Protein AF-A0A672UWZ0-F1 (afdb_monomer_lite)

Radius of gyration: 17.13 Å; chains: 1; bounding box: 52×32×41 Å

Structure (mmCIF, N/CA/C/O backbone):
data_AF-A0A672UWZ0-F1
#
_entry.id   AF-A0A672UWZ0-F1
#
loop_
_atom_site.group_PDB
_atom_site.id
_atom_site.type_symbol
_atom_site.label_atom_id
_atom_site.label_alt_id
_atom_site.label_comp_id
_atom_site.label_asym_id
_atom_site.label_entity_id
_atom_site.label_seq_id
_atom_site.pdbx_PDB_ins_code
_atom_site.Cartn_x
_atom_site.Cartn_y
_atom_site.Cartn_z
_atom_site.occupancy
_atom_site.B_iso_or_equiv
_atom_site.auth_seq_id
_atom_site.auth_comp_id
_atom_site.auth_asym_id
_atom_site.auth_atom_id
_atom_site.pdbx_PDB_model_num
ATOM 1 N N . MET A 1 1 ? 36.028 -17.847 22.528 1.00 48.25 1 MET A N 1
ATOM 2 C CA . MET A 1 1 ? 35.208 -16.637 22.738 1.00 48.25 1 MET A CA 1
ATOM 3 C C . MET A 1 1 ? 35.471 -15.662 21.604 1.00 48.25 1 MET A C 1
ATOM 5 O O . MET A 1 1 ? 36.610 -15.258 21.432 1.00 48.25 1 MET A O 1
ATOM 9 N N . GLY A 1 2 ? 34.425 -15.327 20.853 1.00 40.72 2 GLY A N 1
ATOM 10 C CA . GLY A 1 2 ? 34.343 -14.217 19.903 1.00 40.72 2 GLY A CA 1
ATOM 11 C C . GLY A 1 2 ? 32.854 -14.015 19.584 1.00 40.72 2 GLY A C 1
ATOM 12 O O . GLY A 1 2 ? 32.222 -15.001 19.199 1.00 40.72 2 GLY A O 1
ATOM 13 N N . PRO A 1 3 ? 32.251 -12.842 19.854 1.00 47.50 3 PRO A N 1
ATOM 14 C CA . PRO A 1 3 ? 30.823 -12.610 19.652 1.00 47.50 3 PRO A CA 1
ATOM 15 C C . PRO A 1 3 ? 30.540 -12.328 18.169 1.00 47.50 3 PRO A C 1
ATOM 17 O O . PRO A 1 3 ? 31.416 -11.872 17.440 1.00 47.50 3 PRO A O 1
ATOM 20 N N . GLY A 1 4 ? 29.348 -12.711 17.713 1.00 52.81 4 GLY A N 1
ATOM 21 C CA . GLY A 1 4 ? 29.062 -12.944 16.300 1.00 52.81 4 GLY A CA 1
ATOM 22 C C . GLY A 1 4 ? 28.841 -11.715 15.427 1.00 52.81 4 GLY A C 1
ATOM 23 O O . GLY A 1 4 ? 28.808 -10.597 15.912 1.00 52.81 4 GLY A O 1
ATOM 24 N N . GLU A 1 5 ? 28.574 -11.965 14.143 1.00 40.28 5 GLU A N 1
ATOM 25 C CA . GLU A 1 5 ? 27.600 -11.180 13.384 1.00 40.28 5 GLU A CA 1
ATOM 26 C C . GLU A 1 5 ? 27.175 -11.872 12.075 1.00 40.28 5 GLU A C 1
ATOM 28 O O . GLU A 1 5 ? 27.983 -12.204 11.216 1.00 40.28 5 GLU A O 1
ATOM 33 N N . ARG A 1 6 ? 25.850 -12.050 11.972 1.00 46.81 6 ARG A N 1
ATOM 34 C CA . ARG A 1 6 ? 24.987 -12.156 10.783 1.00 46.81 6 ARG A CA 1
ATOM 35 C C . ARG A 1 6 ? 25.347 -13.184 9.711 1.00 46.81 6 ARG A C 1
ATOM 37 O O . ARG A 1 6 ? 26.024 -12.902 8.726 1.00 46.81 6 ARG A O 1
ATOM 44 N N . LEU A 1 7 ? 24.643 -14.313 9.788 1.00 39.19 7 LEU A N 1
ATOM 45 C CA . LEU A 1 7 ? 24.258 -15.085 8.611 1.00 39.19 7 LEU A CA 1
ATOM 46 C C . LEU A 1 7 ? 23.439 -14.174 7.671 1.00 39.19 7 LEU A C 1
ATOM 48 O O . LEU A 1 7 ? 22.226 -14.035 7.824 1.00 39.19 7 LEU A O 1
ATOM 52 N N . ARG A 1 8 ? 24.092 -13.512 6.706 1.00 47.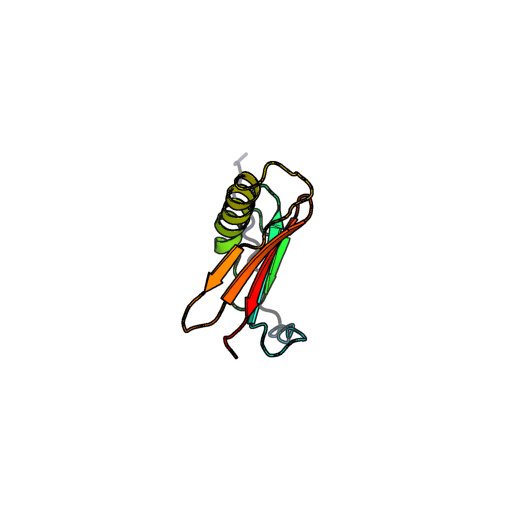41 8 ARG A N 1
ATOM 53 C CA . ARG A 1 8 ? 23.396 -13.018 5.512 1.00 47.41 8 ARG A CA 1
ATOM 54 C C . ARG A 1 8 ? 22.866 -14.255 4.801 1.00 47.41 8 ARG A C 1
ATOM 56 O O . ARG A 1 8 ? 23.626 -14.971 4.158 1.00 47.41 8 ARG A O 1
ATOM 63 N N . ALA A 1 9 ? 21.568 -14.503 4.917 1.00 39.91 9 ALA A N 1
ATOM 64 C CA . ALA A 1 9 ? 20.875 -15.391 4.002 1.00 39.91 9 ALA A CA 1
ATOM 65 C C . ALA A 1 9 ? 20.871 -14.714 2.622 1.00 39.91 9 ALA A C 1
ATOM 67 O O . ALA A 1 9 ? 19.919 -14.034 2.243 1.00 39.91 9 ALA A O 1
ATOM 68 N N . THR A 1 10 ? 21.967 -14.833 1.875 1.00 47.31 10 THR A N 1
ATOM 69 C CA . THR A 1 10 ? 21.928 -14.614 0.432 1.00 47.31 10 THR A CA 1
ATOM 70 C C . THR A 1 10 ? 21.039 -15.718 -0.116 1.00 47.31 10 THR A C 1
ATOM 72 O O . THR A 1 10 ? 21.427 -16.887 -0.094 1.00 47.31 10 THR A O 1
ATOM 75 N N . ARG A 1 11 ? 19.808 -15.369 -0.510 1.00 46.44 11 ARG A N 1
ATOM 76 C CA . ARG A 1 11 ? 18.893 -16.317 -1.152 1.00 46.44 11 ARG A CA 1
ATOM 77 C C . ARG A 1 11 ? 19.642 -16.986 -2.313 1.00 46.44 11 ARG A C 1
ATOM 79 O O . ARG A 1 11 ? 20.245 -16.261 -3.107 1.00 46.44 11 ARG A O 1
ATOM 86 N N . PRO A 1 12 ? 19.648 -18.325 -2.415 1.00 43.03 12 PRO A N 1
ATOM 87 C CA . PRO A 1 12 ? 20.263 -18.987 -3.551 1.00 43.03 12 PRO A CA 1
ATOM 88 C C . PRO A 1 12 ? 19.509 -18.574 -4.818 1.00 43.03 12 PRO A C 1
ATOM 90 O O . PRO A 1 12 ? 18.277 -18.567 -4.843 1.00 43.03 12 PRO A O 1
ATOM 93 N N . SER A 1 13 ? 20.255 -18.208 -5.859 1.00 53.31 13 SER A N 1
ATOM 94 C CA . SER A 1 13 ? 19.749 -17.982 -7.210 1.00 53.31 13 SER A CA 1
ATOM 95 C C . SER A 1 13 ? 19.251 -19.310 -7.786 1.00 53.31 13 SER A C 1
ATOM 97 O O . SER A 1 13 ? 19.987 -20.024 -8.466 1.00 53.31 13 SER A O 1
ATOM 99 N N . GLY A 1 14 ? 18.018 -19.676 -7.436 1.00 51.91 14 GLY A N 1
ATOM 100 C CA . GLY A 1 14 ? 17.259 -20.725 -8.108 1.00 51.91 14 GLY A CA 1
ATOM 101 C C . GLY A 1 14 ? 16.815 -20.277 -9.507 1.00 51.91 14 GLY A C 1
ATOM 102 O O . GLY A 1 14 ? 16.916 -19.088 -9.826 1.00 51.91 14 GLY A O 1
ATOM 103 N N . PRO A 1 15 ? 16.331 -21.205 -10.356 1.00 52.03 15 PRO A N 1
ATOM 104 C CA . PRO A 1 15 ? 15.725 -20.845 -11.636 1.00 52.03 15 PRO A CA 1
ATOM 105 C C . PRO A 1 15 ? 14.653 -19.779 -11.393 1.00 52.03 15 PRO A C 1
ATOM 107 O O . PRO A 1 15 ? 13.914 -19.884 -10.414 1.00 52.03 15 PRO A O 1
ATOM 110 N N . ALA A 1 16 ? 14.625 -18.744 -12.242 1.00 56.78 16 ALA A N 1
ATOM 111 C CA . ALA A 1 16 ? 13.697 -17.623 -12.138 1.00 56.78 16 ALA A CA 1
ATOM 112 C C . ALA A 1 16 ? 12.295 -18.146 -11.804 1.00 56.78 16 ALA A C 1
ATOM 114 O O . ALA A 1 16 ? 11.713 -18.881 -12.606 1.00 56.78 16 ALA A O 1
ATOM 115 N N . GLU A 1 17 ? 11.792 -17.829 -10.604 1.00 48.81 17 GLU A N 1
ATOM 116 C CA . GLU A 1 17 ? 10.422 -18.187 -10.256 1.00 48.81 17 GLU A CA 1
ATOM 117 C C . GLU A 1 17 ? 9.516 -17.651 -11.371 1.00 48.81 17 GLU A C 1
ATOM 119 O O . GLU A 1 17 ? 9.651 -16.478 -11.746 1.00 48.81 17 GLU A O 1
ATOM 124 N N . PRO A 1 18 ? 8.624 -18.480 -11.945 1.00 47.12 18 PRO A N 1
ATOM 125 C CA . PRO A 1 18 ? 7.665 -17.985 -12.917 1.00 47.12 18 PRO A CA 1
ATOM 126 C C . PRO A 1 18 ? 6.924 -16.812 -12.268 1.00 47.12 18 PRO A C 1
ATOM 128 O O . PRO A 1 18 ? 6.547 -16.925 -11.096 1.00 47.12 18 PRO A O 1
ATOM 131 N N . PRO A 1 19 ? 6.735 -15.676 -12.970 1.00 55.94 19 PRO A N 1
ATOM 132 C CA . PRO A 1 19 ? 6.099 -14.518 -12.368 1.00 55.94 19 PRO A CA 1
ATOM 133 C C . PRO A 1 19 ? 4.756 -14.981 -11.816 1.00 55.94 19 PRO A C 1
ATOM 135 O O . PRO A 1 19 ? 3.923 -15.495 -12.567 1.00 55.94 19 PRO A O 1
ATOM 138 N N . SER A 1 20 ? 4.568 -14.855 -10.500 1.00 56.84 20 SER A N 1
ATOM 139 C CA . SER A 1 20 ? 3.304 -15.139 -9.826 1.00 56.84 20 SER A CA 1
ATOM 140 C C . SER A 1 20 ? 2.294 -14.104 -10.318 1.00 56.84 20 SER A C 1
ATOM 142 O O . SER A 1 20 ? 2.101 -13.050 -9.707 1.00 56.84 20 SER A O 1
ATOM 144 N N . ARG A 1 21 ? 1.772 -14.343 -11.522 1.00 63.00 21 ARG A N 1
ATOM 145 C CA . ARG A 1 21 ? 1.029 -13.378 -12.317 1.00 63.00 21 ARG A CA 1
ATOM 146 C C . ARG A 1 21 ? -0.238 -13.039 -11.559 1.00 63.00 21 ARG A C 1
ATOM 148 O O . ARG A 1 21 ? -1.018 -13.923 -11.203 1.00 63.00 21 ARG A O 1
ATOM 155 N N . MET A 1 22 ? -0.442 -11.753 -11.312 1.00 80.88 22 MET A N 1
ATOM 156 C CA . MET A 1 22 ? -1.711 -11.280 -10.783 1.00 80.88 22 MET A CA 1
ATOM 157 C C . MET A 1 22 ? -2.822 -11.672 -11.763 1.00 80.88 22 MET A C 1
ATOM 159 O O . MET A 1 22 ? -2.667 -11.560 -12.979 1.00 80.88 22 MET A O 1
ATOM 163 N N . LYS A 1 23 ? -3.927 -12.214 -11.236 1.00 82.44 23 LYS A N 1
ATOM 164 C CA . LYS A 1 23 ? -5.017 -12.764 -12.063 1.00 82.44 23 LYS A CA 1
ATOM 165 C C . LYS A 1 23 ? -5.720 -11.684 -12.890 1.00 82.44 23 LYS A C 1
ATOM 167 O O . LYS A 1 23 ? -6.212 -11.979 -13.972 1.00 82.44 23 LYS A O 1
ATOM 172 N N . SER A 1 24 ? -5.751 -10.451 -12.382 1.00 86.31 24 SER A N 1
ATOM 173 C CA . SER A 1 24 ? -6.290 -9.294 -13.096 1.00 86.31 24 SER A CA 1
ATOM 174 C C . SER A 1 24 ? -5.179 -8.599 -13.894 1.00 86.31 24 SER A C 1
ATOM 176 O O . SER A 1 24 ? -4.209 -8.164 -13.275 1.00 86.31 24 SER A O 1
ATOM 178 N N . PRO A 1 25 ? -5.308 -8.451 -15.228 1.00 83.44 25 PRO A N 1
ATOM 179 C CA . PRO A 1 25 ? -4.291 -7.807 -16.066 1.00 83.44 25 PRO A CA 1
ATOM 180 C C . PRO A 1 25 ? -4.027 -6.338 -15.719 1.00 83.44 25 PRO A C 1
ATOM 182 O O . PRO A 1 25 ? -2.921 -5.859 -15.929 1.00 83.44 25 PRO A O 1
ATOM 185 N N . ALA A 1 26 ? -5.034 -5.635 -15.194 1.00 91.81 26 ALA A N 1
ATOM 186 C CA . ALA A 1 26 ? -4.916 -4.226 -14.825 1.00 91.81 26 ALA A CA 1
ATOM 187 C C . ALA A 1 26 ? -4.212 -4.021 -13.475 1.00 91.81 26 ALA A C 1
ATOM 189 O O . ALA A 1 26 ? -3.775 -2.913 -13.180 1.00 91.81 26 ALA A O 1
ATOM 190 N N . VAL A 1 27 ? -4.108 -5.067 -12.644 1.00 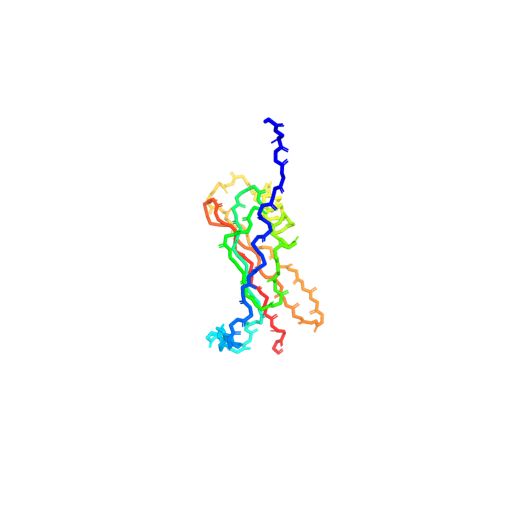95.31 27 VAL A N 1
ATOM 191 C CA . VAL A 1 27 ? -3.401 -4.999 -11.361 1.00 95.31 27 VAL A CA 1
ATOM 192 C C . VAL A 1 27 ? -1.933 -5.316 -11.607 1.00 95.31 27 VAL A C 1
ATOM 194 O O . VAL A 1 27 ? -1.590 -6.432 -11.995 1.00 95.31 27 VAL A O 1
ATOM 197 N N . VAL A 1 28 ? -1.075 -4.333 -11.355 1.00 95.69 28 VAL A N 1
ATOM 198 C CA . VAL A 1 28 ? 0.372 -4.396 -11.609 1.00 95.69 28 VAL A CA 1
ATOM 199 C C . VAL A 1 28 ? 1.205 -4.408 -10.330 1.00 95.69 28 VAL A C 1
ATOM 201 O O . VAL A 1 28 ? 2.406 -4.672 -10.384 1.00 95.69 28 VAL A O 1
ATOM 204 N N . GLY A 1 29 ? 0.579 -4.229 -9.165 1.00 96.69 29 GLY A N 1
ATOM 205 C CA . GLY A 1 29 ? 1.227 -4.442 -7.877 1.00 96.69 29 GLY A CA 1
ATOM 206 C C . GLY A 1 29 ? 0.243 -4.644 -6.732 1.00 96.69 29 GLY A C 1
ATOM 207 O O . GLY A 1 29 ? -0.872 -4.125 -6.754 1.00 96.69 29 GLY A O 1
ATOM 208 N N . VAL A 1 30 ? 0.669 -5.393 -5.720 1.00 97.75 30 VAL A N 1
ATOM 209 C CA . VAL A 1 30 ? -0.059 -5.575 -4.459 1.00 97.75 30 VAL A CA 1
ATOM 210 C C . VAL A 1 30 ? 0.924 -5.625 -3.294 1.00 97.75 30 VAL A C 1
ATOM 212 O O . VAL A 1 30 ? 2.020 -6.174 -3.431 1.00 97.75 30 VAL A O 1
ATOM 215 N N . LEU A 1 31 ? 0.536 -5.070 -2.150 1.00 98.56 31 LEU A N 1
ATOM 216 C CA . LEU A 1 31 ? 1.282 -5.162 -0.897 1.00 98.56 31 LEU A CA 1
ATOM 217 C C . LEU A 1 31 ? 0.319 -5.306 0.278 1.00 98.56 31 LEU A C 1
ATOM 219 O O . LEU A 1 31 ? -0.684 -4.599 0.340 1.00 98.56 31 LEU A O 1
ATOM 223 N N . CYS A 1 32 ? 0.650 -6.188 1.217 1.00 98.44 32 CYS A N 1
ATOM 224 C CA . CYS A 1 32 ? -0.029 -6.318 2.501 1.00 98.44 32 CYS A CA 1
ATOM 225 C C . CYS A 1 32 ? 0.948 -5.962 3.625 1.00 98.44 32 CYS A C 1
ATOM 227 O O . CYS A 1 32 ? 2.046 -6.509 3.682 1.00 98.44 32 CYS A O 1
ATOM 229 N N . THR A 1 33 ? 0.546 -5.084 4.535 1.00 98.75 33 THR A N 1
ATOM 230 C CA . THR A 1 33 ? 1.350 -4.645 5.686 1.00 98.75 33 THR A CA 1
ATOM 231 C C . THR A 1 33 ? 0.531 -4.727 6.968 1.00 98.75 33 THR A C 1
ATOM 233 O O . THR A 1 33 ? -0.699 -4.640 6.923 1.00 98.75 33 THR A O 1
ATOM 236 N N . ASP A 1 34 ? 1.188 -4.916 8.107 1.00 98.31 34 ASP A N 1
ATOM 237 C CA . ASP A 1 34 ? 0.533 -4.819 9.412 1.00 98.31 34 ASP A CA 1
ATOM 238 C C . ASP A 1 34 ? 0.389 -3.356 9.885 1.00 98.31 34 ASP A C 1
ATOM 240 O O . ASP A 1 34 ? 0.746 -2.393 9.197 1.00 98.31 34 ASP A O 1
ATOM 244 N N . SER A 1 35 ? -0.151 -3.163 11.089 1.00 97.06 35 SER A N 1
ATOM 245 C CA . SER A 1 35 ? -0.313 -1.833 11.687 1.00 97.06 35 SER A CA 1
ATOM 246 C C . SER A 1 35 ? 1.008 -1.149 12.064 1.00 97.06 35 SER A C 1
ATOM 248 O O . SER A 1 35 ? 1.005 0.053 12.322 1.00 97.06 35 SER A O 1
ATOM 250 N N . GLN A 1 36 ? 2.128 -1.871 12.107 1.00 97.75 36 GLN A N 1
ATOM 251 C CA . GL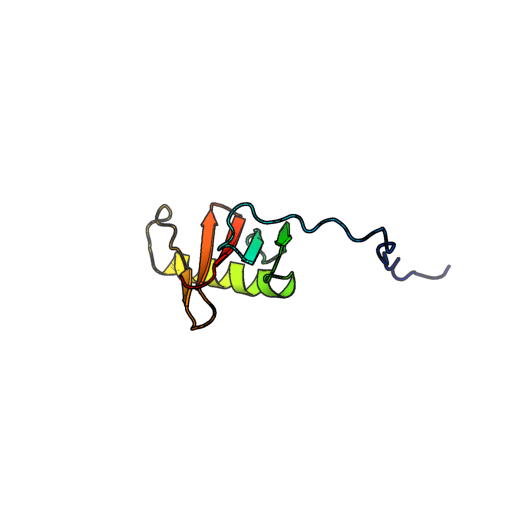N A 1 36 ? 3.456 -1.317 12.388 1.00 97.75 36 GLN A CA 1
ATOM 252 C C . GLN A 1 36 ? 4.225 -0.978 11.105 1.00 97.75 36 GLN A C 1
ATOM 254 O O . GLN A 1 36 ? 5.334 -0.452 11.176 1.00 97.75 36 GLN A O 1
ATOM 259 N N . GLY A 1 37 ? 3.641 -1.234 9.929 1.00 97.94 37 GLY A N 1
ATOM 260 C CA . GLY A 1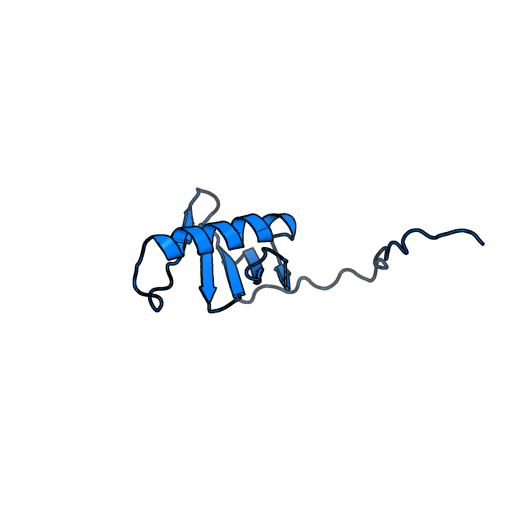 37 ? 4.306 -1.002 8.652 1.00 97.94 37 GLY A CA 1
ATOM 261 C C . GLY A 1 37 ? 5.260 -2.124 8.245 1.00 97.94 37 GLY A C 1
ATOM 262 O O . GLY A 1 37 ? 6.096 -1.900 7.370 1.00 97.94 37 GLY A O 1
ATOM 263 N N . LEU A 1 38 ? 5.167 -3.310 8.858 1.00 98.19 38 LEU A N 1
ATOM 264 C CA . LEU A 1 38 ? 5.959 -4.470 8.460 1.00 98.19 38 LEU A CA 1
ATOM 265 C C . LEU A 1 38 ? 5.294 -5.181 7.281 1.00 98.19 38 LEU A C 1
ATOM 267 O O . LEU A 1 38 ? 4.120 -5.553 7.335 1.00 98.19 38 LEU A O 1
ATOM 271 N N . ASN A 1 39 ? 6.064 -5.403 6.212 1.00 98.19 39 ASN A N 1
ATOM 272 C CA . ASN A 1 39 ? 5.557 -6.100 5.037 1.00 98.19 39 ASN A CA 1
ATOM 273 C C . ASN A 1 39 ? 5.243 -7.569 5.361 1.00 98.19 39 ASN A C 1
ATOM 275 O O . ASN A 1 39 ? 6.121 -8.332 5.765 1.00 98.19 39 ASN A O 1
ATOM 279 N N . LEU A 1 40 ? 3.999 -7.972 5.113 1.00 98.19 40 LEU A N 1
ATOM 280 C CA . LEU A 1 40 ? 3.534 -9.358 5.192 1.00 98.19 40 LEU A CA 1
ATOM 281 C C . LEU A 1 40 ? 3.708 -10.080 3.848 1.00 98.19 40 LEU A C 1
ATOM 283 O O . LEU A 1 40 ? 3.795 -11.306 3.794 1.00 98.19 40 LEU 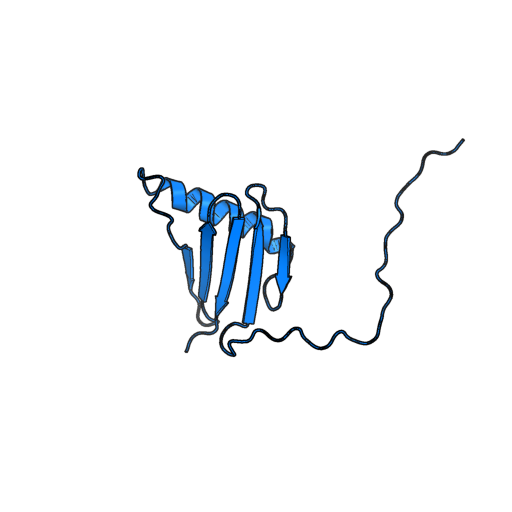A O 1
ATOM 287 N N . GLY A 1 41 ? 3.767 -9.320 2.755 1.00 97.38 41 GLY A N 1
ATOM 288 C CA . GLY A 1 41 ? 4.031 -9.821 1.418 1.00 97.38 41 GLY A CA 1
ATOM 289 C C . GLY A 1 41 ? 3.665 -8.802 0.345 1.00 97.38 41 GLY A C 1
ATOM 290 O O . GLY A 1 41 ? 2.646 -8.120 0.427 1.00 97.38 41 GLY A O 1
ATOM 291 N N . CYS A 1 42 ? 4.477 -8.744 -0.707 1.00 97.12 42 CYS A N 1
ATOM 292 C CA . CYS A 1 42 ? 4.222 -7.894 -1.862 1.00 97.12 42 CYS A CA 1
ATOM 293 C C . CYS A 1 42 ? 4.554 -8.603 -3.181 1.00 97.12 42 CYS A C 1
ATOM 295 O O . CYS A 1 42 ? 5.272 -9.612 -3.207 1.00 97.12 42 CYS A O 1
ATOM 297 N N . ARG A 1 43 ? 3.996 -8.099 -4.284 1.00 96.25 43 ARG A N 1
ATOM 298 C CA . ARG A 1 43 ? 4.280 -8.523 -5.662 1.00 96.25 43 ARG A CA 1
ATOM 299 C C . ARG A 1 43 ? 4.127 -7.343 -6.619 1.00 96.25 43 ARG A C 1
ATOM 301 O O . ARG A 1 43 ? 3.278 -6.480 -6.412 1.00 96.25 43 ARG A O 1
ATOM 308 N N . GLY A 1 44 ? 4.881 -7.371 -7.718 1.00 95.56 44 GLY A N 1
ATOM 309 C CA . GLY A 1 44 ? 4.782 -6.377 -8.787 1.00 95.56 44 GLY A CA 1
ATOM 310 C C . GLY A 1 44 ? 5.440 -5.049 -8.417 1.00 95.56 44 GLY A C 1
ATOM 311 O O . GLY A 1 44 ? 6.532 -5.039 -7.860 1.00 95.56 44 GLY A O 1
ATOM 312 N N . THR A 1 45 ? 4.786 -3.936 -8.737 1.00 96.75 45 THR A N 1
ATOM 313 C CA . THR A 1 45 ? 5.339 -2.578 -8.573 1.00 96.75 45 THR A CA 1
ATOM 314 C C . THR A 1 45 ? 5.465 -2.101 -7.124 1.00 96.75 45 THR A C 1
ATOM 316 O O . THR A 1 45 ? 6.044 -1.047 -6.894 1.00 96.75 45 THR A O 1
ATOM 319 N N . LEU A 1 46 ? 4.892 -2.819 -6.153 1.00 97.75 46 LEU A N 1
ATOM 320 C CA . LEU A 1 46 ? 4.992 -2.482 -4.733 1.00 97.75 46 LEU A CA 1
ATOM 321 C C . LEU A 1 46 ? 6.032 -3.388 -4.055 1.00 97.75 46 LEU A C 1
ATOM 323 O O . LEU A 1 46 ? 5.962 -4.614 -4.146 1.00 97.75 46 LEU A O 1
ATOM 327 N N . SER A 1 47 ? 6.989 -2.769 -3.369 1.00 97.62 47 SER A N 1
ATOM 328 C CA . SER A 1 47 ? 8.121 -3.394 -2.660 1.00 97.62 47 SER A CA 1
ATOM 329 C C . SER A 1 47 ? 8.075 -3.134 -1.145 1.00 97.62 47 SER A C 1
ATOM 331 O O . SER A 1 47 ? 7.298 -2.299 -0.680 1.00 97.62 47 SER A O 1
ATOM 333 N N . ASP A 1 48 ? 8.946 -3.810 -0.385 1.00 97.38 48 ASP A N 1
ATOM 334 C CA . ASP A 1 48 ? 9.066 -3.704 1.082 1.00 97.38 48 ASP A CA 1
ATOM 335 C C . ASP A 1 48 ? 9.150 -2.256 1.598 1.00 97.38 48 ASP A C 1
ATOM 337 O O . ASP A 1 48 ? 8.586 -1.939 2.645 1.00 97.38 48 ASP A O 1
ATOM 341 N N . GLU A 1 49 ? 9.813 -1.361 0.858 1.00 98.06 49 GLU A N 1
ATOM 342 C CA . GLU A 1 49 ? 10.015 0.042 1.255 1.00 98.06 49 GLU A CA 1
ATOM 343 C C . GLU A 1 49 ? 8.702 0.835 1.378 1.00 98.06 49 GLU A C 1
ATOM 345 O O . GLU A 1 49 ? 8.631 1.819 2.113 1.00 98.06 49 GLU A O 1
ATOM 350 N N . HIS A 1 50 ? 7.638 0.381 0.710 1.00 98.50 50 HIS A N 1
ATOM 351 C CA . HIS A 1 50 ? 6.346 1.060 0.701 1.00 98.50 50 HIS A CA 1
ATOM 352 C C . HIS A 1 50 ? 5.469 0.700 1.910 1.00 98.50 50 HIS A C 1
ATOM 354 O O . HIS A 1 50 ? 4.492 1.396 2.190 1.00 98.50 50 HIS A O 1
ATOM 360 N N . ALA A 1 51 ? 5.785 -0.373 2.641 1.00 98.56 51 ALA A N 1
ATOM 361 C CA . ALA A 1 51 ? 4.922 -0.909 3.695 1.00 98.56 51 ALA A CA 1
ATOM 362 C C . ALA A 1 51 ? 4.651 0.100 4.826 1.00 98.56 51 ALA A C 1
ATOM 364 O O . ALA A 1 51 ? 3.519 0.198 5.304 1.00 98.56 51 ALA A O 1
ATOM 365 N N . GLY A 1 52 ? 5.665 0.885 5.205 1.00 98.56 52 GLY A N 1
ATOM 366 C CA . GLY A 1 52 ? 5.541 1.915 6.236 1.00 98.56 52 GLY A CA 1
ATOM 367 C C . GLY A 1 52 ? 4.647 3.082 5.817 1.00 98.56 52 GLY A C 1
ATOM 368 O O . GLY A 1 52 ? 3.772 3.494 6.573 1.00 98.56 52 GLY A O 1
ATOM 369 N N . VAL A 1 53 ? 4.812 3.605 4.597 1.00 98.62 53 VAL A N 1
ATOM 370 C CA . VAL A 1 53 ? 3.973 4.723 4.129 1.00 98.62 53 VAL A CA 1
ATOM 371 C C . VAL A 1 53 ? 2.526 4.281 3.898 1.00 98.62 53 VAL A C 1
ATOM 373 O O . VAL A 1 53 ? 1.601 5.006 4.256 1.00 98.62 53 VAL A O 1
ATOM 376 N N . ILE A 1 54 ? 2.312 3.065 3.385 1.00 98.62 54 ILE A N 1
ATOM 377 C CA . ILE A 1 54 ? 0.976 2.492 3.169 1.00 98.62 54 ILE A CA 1
ATOM 378 C C . ILE A 1 54 ? 0.209 2.360 4.491 1.00 98.62 54 ILE A C 1
ATOM 380 O O . ILE A 1 54 ? -0.953 2.768 4.562 1.00 98.62 54 ILE A O 1
ATOM 384 N N . SER A 1 55 ? 0.843 1.830 5.545 1.00 98.50 55 SER A N 1
ATOM 385 C CA . SER A 1 55 ? 0.182 1.680 6.847 1.00 98.50 55 SER A CA 1
ATOM 386 C C . SER A 1 55 ? -0.157 3.039 7.466 1.00 98.50 55 SER A C 1
ATOM 388 O O . SER A 1 55 ? -1.270 3.229 7.962 1.00 98.50 55 SER A O 1
ATOM 390 N N . VAL A 1 56 ? 0.756 4.012 7.379 1.00 98.50 56 VAL A N 1
ATOM 391 C CA . VAL A 1 56 ? 0.553 5.364 7.919 1.00 98.50 56 VAL A CA 1
ATOM 392 C C . VAL A 1 56 ? -0.573 6.097 7.195 1.00 98.50 56 VAL A C 1
ATOM 394 O O . VAL A 1 56 ? -1.413 6.700 7.863 1.00 98.50 56 VAL A O 1
ATOM 397 N N . LEU A 1 57 ? -0.648 6.022 5.863 1.00 98.69 57 LEU A N 1
ATOM 398 C CA . LEU A 1 57 ? -1.725 6.659 5.097 1.00 98.69 57 LEU A CA 1
ATOM 399 C C . LEU A 1 57 ? -3.101 6.126 5.510 1.00 98.69 57 LEU A C 1
ATOM 401 O O . LEU A 1 57 ? -4.012 6.912 5.771 1.00 98.69 57 LEU A O 1
ATOM 405 N N . ALA A 1 58 ? -3.245 4.807 5.652 1.00 98.31 58 ALA A N 1
ATOM 406 C CA . ALA A 1 58 ? -4.502 4.211 6.099 1.00 98.31 58 ALA A CA 1
ATOM 407 C C . ALA A 1 58 ? -4.866 4.622 7.538 1.00 98.31 58 ALA A C 1
ATOM 409 O O . ALA A 1 58 ? -6.023 4.920 7.833 1.00 98.31 58 ALA A O 1
ATOM 410 N N . GLN A 1 59 ? -3.879 4.691 8.438 1.00 97.31 59 GLN A N 1
ATOM 411 C CA . GLN A 1 59 ? -4.082 5.153 9.816 1.00 97.31 59 GLN A CA 1
ATOM 412 C C . GLN A 1 59 ? -4.461 6.631 9.900 1.00 97.31 59 GLN A C 1
ATOM 414 O O . GLN A 1 59 ? -5.226 7.016 10.781 1.00 97.31 59 GLN A O 1
ATOM 419 N N . GLN A 1 60 ? -3.914 7.470 9.023 1.00 98.06 60 GLN A N 1
ATOM 420 C CA . GLN A 1 60 ? -4.276 8.882 8.943 1.00 98.06 60 GLN A CA 1
ATOM 421 C C . GLN A 1 60 ? -5.691 9.053 8.391 1.00 98.06 60 GLN A C 1
ATOM 423 O O . GLN A 1 60 ? -6.466 9.810 8.967 1.00 98.06 60 GLN A O 1
ATOM 428 N N . ALA A 1 61 ? -6.056 8.305 7.348 1.00 97.81 61 ALA A N 1
ATOM 429 C CA . ALA A 1 61 ? -7.398 8.343 6.777 1.00 97.81 61 ALA A CA 1
ATOM 430 C C . ALA A 1 61 ? -8.471 7.895 7.777 1.00 97.81 61 ALA A C 1
ATOM 432 O O . ALA A 1 61 ? -9.503 8.547 7.892 1.00 97.81 61 ALA A O 1
ATOM 433 N N . ALA A 1 62 ? -8.205 6.856 8.575 1.00 96.50 62 ALA A N 1
ATOM 434 C CA . ALA A 1 62 ? -9.128 6.396 9.615 1.00 96.50 62 ALA A CA 1
ATOM 435 C C . ALA A 1 62 ? -9.456 7.471 10.673 1.00 96.50 62 ALA A C 1
ATOM 437 O O . ALA A 1 62 ? -10.476 7.372 11.340 1.00 96.50 62 ALA A O 1
ATOM 438 N N . LYS A 1 63 ? -8.624 8.512 10.831 1.00 96.75 63 LYS A N 1
ATOM 439 C CA . LYS A 1 63 ? -8.890 9.634 11.753 1.00 96.75 63 LYS A CA 1
ATOM 440 C C . LYS A 1 63 ? -9.878 10.661 11.192 1.00 96.75 63 LYS A C 1
ATOM 442 O O . LYS A 1 63 ? -10.271 11.565 11.923 1.00 96.75 63 LYS A O 1
ATOM 447 N N . LEU A 1 64 ? -10.241 10.565 9.912 1.00 97.25 64 LEU A N 1
ATOM 448 C CA . LEU A 1 64 ? -11.195 11.473 9.263 1.00 97.25 64 LEU A CA 1
ATOM 449 C C . LEU A 1 64 ? -12.652 11.144 9.606 1.00 97.25 64 LEU A C 1
ATOM 451 O O . LEU A 1 64 ? -13.536 11.954 9.341 1.00 97.25 64 LEU A O 1
ATOM 455 N N . THR A 1 65 ? -12.894 9.978 10.199 1.00 95.25 65 THR A N 1
ATOM 456 C CA . THR A 1 65 ? -14.212 9.512 10.617 1.00 95.25 65 THR A CA 1
ATOM 457 C C . THR A 1 65 ? -14.172 9.121 12.089 1.00 95.25 65 THR A C 1
ATOM 459 O O . THR A 1 65 ? -13.166 8.625 12.597 1.00 95.25 65 THR A O 1
ATOM 462 N N . SER A 1 66 ? -15.256 9.400 12.808 1.00 93.94 66 SER A N 1
ATOM 463 C CA . SER A 1 66 ? -15.426 8.966 14.199 1.00 93.94 66 SER A CA 1
ATOM 464 C C . SER A 1 66 ? -16.073 7.585 14.304 1.00 93.94 66 SER A C 1
ATOM 466 O O . SER A 1 66 ? -16.104 7.018 15.394 1.00 93.94 66 SER A O 1
ATOM 468 N N . ASP A 1 67 ? -16.626 7.070 13.203 1.00 94.88 67 ASP A N 1
ATOM 469 C CA . ASP A 1 67 ? -17.230 5.744 13.147 1.00 94.88 67 ASP A CA 1
ATOM 470 C C . ASP A 1 67 ? -16.129 4.692 12.922 1.00 94.88 67 ASP A C 1
ATOM 472 O O . ASP A 1 67 ? -15.516 4.668 11.857 1.00 94.88 67 ASP A O 1
ATOM 476 N N . PRO A 1 68 ? -15.853 3.800 13.892 1.00 86.94 68 PRO A N 1
ATOM 477 C CA . PRO A 1 68 ? -14.808 2.789 13.749 1.00 86.94 68 PRO A CA 1
ATOM 478 C C . PRO A 1 68 ? -15.131 1.714 12.699 1.00 86.94 68 PRO A C 1
ATOM 480 O O . PRO A 1 68 ? -14.251 0.921 12.363 1.00 86.94 68 PRO A O 1
ATOM 483 N N . THR A 1 69 ? -16.374 1.648 12.212 1.00 90.94 69 THR A N 1
ATOM 484 C CA . THR A 1 69 ? -16.795 0.735 11.139 1.00 90.94 69 THR A CA 1
ATOM 485 C C . THR A 1 69 ? -16.606 1.337 9.747 1.00 90.94 69 THR A C 1
ATOM 487 O O . THR A 1 69 ? -16.519 0.602 8.761 1.00 90.94 69 THR A O 1
ATOM 490 N N . ASP A 1 70 ? -16.469 2.660 9.669 1.00 94.38 70 ASP A N 1
ATOM 491 C CA . ASP A 1 70 ? -16.162 3.376 8.442 1.00 94.38 70 ASP A CA 1
ATOM 492 C C . ASP A 1 70 ? -14.661 3.238 8.135 1.00 94.38 70 ASP A C 1
ATOM 494 O O . ASP A 1 70 ? -13.790 3.781 8.818 1.00 94.38 70 ASP A O 1
ATOM 498 N N . THR A 1 71 ? -14.343 2.420 7.129 1.00 94.12 71 THR A N 1
ATOM 499 C CA . THR A 1 71 ? -12.966 2.068 6.746 1.00 94.12 71 THR A CA 1
ATOM 500 C C . THR A 1 71 ? -12.611 2.719 5.407 1.00 94.12 71 THR A C 1
ATOM 502 O O . THR A 1 71 ? -12.805 2.113 4.345 1.00 94.12 71 THR A O 1
ATOM 505 N N . PRO A 1 72 ? -12.087 3.962 5.423 1.00 97.00 72 PRO A N 1
ATOM 506 C CA . PRO A 1 72 ? -11.870 4.725 4.205 1.00 97.00 72 PRO A CA 1
ATOM 507 C C . PRO A 1 72 ? -10.853 4.049 3.284 1.00 97.00 72 PRO A C 1
ATOM 509 O O . PRO A 1 72 ? -9.872 3.443 3.727 1.00 97.00 72 PRO A O 1
ATOM 512 N N . VAL A 1 73 ? -11.076 4.205 1.981 1.00 98.06 73 VAL A N 1
ATOM 513 C CA . VAL A 1 73 ? -10.104 3.854 0.943 1.00 98.06 73 VAL A CA 1
ATOM 514 C C . VAL A 1 73 ? -9.311 5.107 0.593 1.00 98.06 73 VAL A C 1
ATOM 516 O O . VAL A 1 73 ? -9.891 6.127 0.228 1.00 98.06 73 VAL A O 1
ATOM 519 N N . VAL A 1 74 ? -7.985 5.035 0.677 1.00 98.50 74 VAL A N 1
ATOM 520 C CA . VAL A 1 74 ? -7.095 6.094 0.189 1.00 98.50 74 VAL A CA 1
ATOM 521 C C . VAL A 1 74 ? -6.739 5.792 -1.260 1.00 98.50 74 VAL A C 1
ATOM 523 O O . VAL A 1 74 ? -6.185 4.732 -1.549 1.00 98.50 74 VAL A O 1
ATOM 526 N N . CYS A 1 75 ? -7.031 6.725 -2.162 1.00 97.81 75 CYS A N 1
ATOM 527 C CA . CYS A 1 75 ? -6.649 6.641 -3.568 1.00 97.81 75 CYS A CA 1
ATOM 528 C C . CYS A 1 75 ? -5.541 7.657 -3.858 1.00 97.81 75 CYS A C 1
ATOM 530 O O . CYS A 1 75 ? -5.731 8.857 -3.671 1.00 97.81 75 CYS A O 1
ATOM 532 N N . LEU A 1 76 ? -4.386 7.173 -4.314 1.00 97.81 76 LEU A N 1
ATOM 533 C CA . LEU A 1 76 ? -3.332 8.001 -4.898 1.00 97.81 76 LEU A CA 1
ATOM 534 C C . LEU A 1 76 ? -3.432 7.867 -6.414 1.00 97.81 76 LEU A C 1
ATOM 536 O O . LEU A 1 76 ? -3.281 6.762 -6.934 1.00 97.81 76 LEU A O 1
ATOM 540 N N . GLU A 1 77 ? -3.705 8.965 -7.108 1.00 96.69 77 GLU A N 1
ATOM 541 C CA . GLU A 1 77 ? -3.984 8.963 -8.546 1.00 96.69 77 GLU A CA 1
ATOM 542 C C . GLU A 1 77 ? -2.908 9.731 -9.307 1.00 96.69 77 GLU A C 1
ATOM 544 O O . GLU A 1 77 ? -2.432 10.778 -8.865 1.00 96.69 77 GLU A O 1
ATOM 549 N N . SER A 1 78 ? -2.509 9.186 -10.450 1.00 95.12 78 SER A N 1
ATOM 550 C CA . SER A 1 78 ? -1.526 9.776 -11.353 1.00 95.12 78 SER A CA 1
ATOM 551 C C . SER A 1 78 ? -1.791 9.317 -12.784 1.00 95.12 78 SER A C 1
ATOM 553 O O . SER A 1 78 ? -2.524 8.353 -13.004 1.00 95.12 78 SER A O 1
ATOM 555 N N . ASP A 1 79 ? -1.090 9.911 -13.747 1.00 94.25 79 ASP A N 1
ATOM 556 C CA . ASP A 1 79 ? -1.118 9.465 -15.147 1.00 94.25 79 ASP A CA 1
ATOM 557 C C . ASP A 1 79 ? -0.671 7.998 -15.320 1.00 94.25 79 ASP A C 1
ATOM 559 O O . ASP A 1 79 ? -1.008 7.348 -16.306 1.00 94.25 79 ASP A O 1
ATOM 563 N N . SER A 1 80 ? 0.082 7.452 -14.355 1.00 88.94 80 SER A N 1
ATOM 564 C CA . SER A 1 80 ? 0.556 6.060 -14.367 1.00 88.94 80 SER A CA 1
ATOM 565 C C . SER A 1 80 ? -0.448 5.044 -13.809 1.00 88.94 80 SER A C 1
ATOM 567 O O . SER A 1 80 ? -0.205 3.837 -13.878 1.00 88.94 80 SER A O 1
ATOM 569 N N . GLY A 1 81 ? -1.584 5.515 -13.289 1.00 94.44 81 GLY A N 1
ATOM 570 C CA . GLY A 1 81 ? -2.598 4.701 -12.631 1.00 94.44 81 GLY A CA 1
ATOM 571 C C . GLY A 1 81 ? -2.836 5.095 -11.177 1.00 94.44 81 GLY A C 1
ATOM 572 O O . GLY A 1 81 ? -2.437 6.169 -10.712 1.00 94.44 81 GLY A O 1
ATOM 573 N N . ASN A 1 82 ? -3.513 4.198 -10.463 1.00 96.88 82 ASN A N 1
ATOM 574 C CA . ASN A 1 82 ? -4.067 4.445 -9.141 1.00 96.88 82 ASN A CA 1
ATOM 575 C C . ASN A 1 82 ? -3.517 3.426 -8.141 1.00 96.88 82 ASN A C 1
ATOM 577 O O . ASN A 1 82 ? -3.549 2.214 -8.384 1.00 96.88 82 ASN A O 1
ATOM 581 N N . ILE A 1 83 ? -3.085 3.902 -6.975 1.00 98.00 83 ILE A N 1
ATOM 582 C CA . ILE A 1 83 ? -2.821 3.060 -5.807 1.00 98.00 83 ILE A CA 1
ATOM 583 C C . ILE A 1 83 ? -3.997 3.208 -4.848 1.00 98.00 83 ILE A C 1
ATOM 585 O O . IL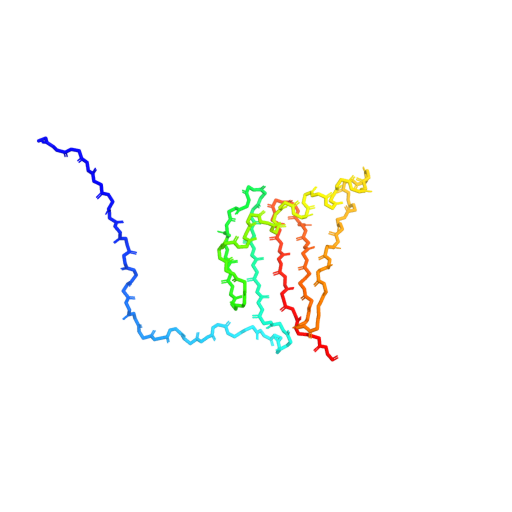E A 1 83 ? -4.248 4.289 -4.323 1.00 98.00 83 ILE A O 1
ATOM 589 N N . MET A 1 84 ? -4.710 2.109 -4.620 1.00 98.25 84 MET A N 1
ATOM 590 C CA . MET A 1 84 ? -5.818 2.027 -3.671 1.00 98.25 84 MET A CA 1
ATOM 591 C C . MET A 1 84 ? -5.324 1.372 -2.386 1.00 98.25 84 MET A C 1
ATOM 593 O O . MET A 1 84 ? -4.797 0.261 -2.445 1.00 98.25 84 MET A O 1
ATOM 597 N N . ILE A 1 85 ? -5.504 2.025 -1.243 1.00 98.69 85 ILE A N 1
ATOM 598 C CA . ILE A 1 85 ? -5.076 1.541 0.071 1.00 98.69 85 ILE A CA 1
ATOM 599 C C . ILE A 1 85 ? -6.300 1.420 0.971 1.00 98.69 85 ILE A C 1
ATOM 601 O O . ILE A 1 85 ? -7.037 2.388 1.145 1.00 98.69 85 ILE A O 1
ATOM 605 N N . GLN A 1 86 ? -6.499 0.255 1.579 1.00 98.25 86 GLN A N 1
ATOM 606 C CA . GLN A 1 86 ? -7.577 0.036 2.537 1.00 98.25 86 GLN A CA 1
ATOM 607 C C . GLN A 1 86 ? -7.087 -0.792 3.720 1.00 98.25 86 GLN A C 1
ATOM 609 O O . GLN A 1 86 ? -6.354 -1.771 3.562 1.00 98.25 86 GLN A O 1
ATOM 614 N N . LYS A 1 87 ? -7.513 -0.396 4.918 1.00 96.88 87 LYS A N 1
ATOM 615 C CA . LYS A 1 87 ? -7.280 -1.144 6.152 1.00 96.88 87 LYS A CA 1
ATOM 616 C C . LYS A 1 87 ? -8.475 -2.041 6.451 1.00 96.88 87 LYS A C 1
ATOM 618 O O . LYS A 1 87 ? -9.612 -1.585 6.422 1.00 96.88 87 LYS A O 1
ATOM 623 N N . HIS A 1 88 ? -8.190 -3.286 6.807 1.00 94.44 88 HIS A N 1
ATOM 624 C CA . HIS A 1 88 ? -9.139 -4.246 7.349 1.00 94.44 88 HIS A CA 1
ATOM 625 C C . HIS A 1 88 ? -8.539 -4.836 8.630 1.00 94.44 88 HIS A C 1
ATOM 627 O O . HIS A 1 88 ? -7.527 -5.539 8.592 1.00 94.44 88 HIS A O 1
ATOM 633 N N . ASP A 1 89 ? -9.130 -4.510 9.780 1.00 92.00 89 ASP A N 1
ATOM 634 C CA . ASP A 1 89 ? -8.595 -4.841 11.106 1.00 92.00 89 ASP A CA 1
ATOM 635 C C . ASP A 1 89 ? -7.128 -4.408 11.280 1.00 92.00 89 ASP A C 1
ATOM 637 O O . ASP A 1 89 ? -6.831 -3.211 11.258 1.00 92.00 89 ASP A O 1
ATOM 641 N N . SER A 1 90 ? -6.204 -5.349 11.476 1.00 94.56 90 SER A N 1
ATOM 642 C CA . SER A 1 90 ? -4.770 -5.104 11.664 1.00 94.56 90 SER A CA 1
ATOM 643 C C . SER A 1 90 ? -3.958 -5.122 10.367 1.00 94.56 90 SER A C 1
ATOM 645 O O . SER A 1 90 ? -2.762 -4.834 10.414 1.00 94.56 90 SER A O 1
ATOM 647 N N . ILE A 1 91 ? -4.581 -5.433 9.226 1.00 97.69 91 ILE A N 1
ATOM 648 C CA . ILE A 1 91 ? -3.914 -5.568 7.929 1.00 97.69 91 ILE A CA 1
ATOM 649 C C . ILE A 1 91 ? -4.310 -4.397 7.035 1.00 97.69 91 ILE A C 1
ATOM 651 O O . ILE A 1 91 ? -5.481 -4.051 6.906 1.00 97.69 91 ILE A O 1
ATOM 655 N N . THR A 1 92 ? -3.326 -3.792 6.385 1.00 98.62 92 THR A N 1
ATOM 656 C CA . THR A 1 92 ? -3.540 -2.792 5.339 1.00 98.62 92 THR A CA 1
ATOM 657 C C . THR A 1 92 ? -3.102 -3.370 4.004 1.00 98.62 92 THR A C 1
ATOM 659 O O . THR A 1 92 ? -2.001 -3.908 3.886 1.00 98.62 92 THR A O 1
ATOM 662 N N . VAL A 1 93 ? -3.964 -3.264 2.998 1.00 98.50 93 VAL A N 1
ATOM 663 C CA . VAL A 1 93 ? -3.708 -3.747 1.641 1.00 98.50 93 VAL A CA 1
ATOM 664 C C . VAL A 1 93 ? -3.606 -2.556 0.704 1.00 98.50 93 VAL A C 1
ATOM 666 O O . VAL A 1 93 ? -4.466 -1.677 0.722 1.00 98.50 93 VAL A O 1
ATOM 669 N N . ALA A 1 94 ? -2.576 -2.552 -0.135 1.00 98.56 94 ALA A N 1
ATOM 670 C CA . ALA A 1 94 ? -2.427 -1.631 -1.248 1.00 98.56 94 ALA A CA 1
ATOM 671 C C . ALA A 1 94 ? -2.492 -2.386 -2.577 1.00 98.56 94 ALA A C 1
ATOM 673 O O . ALA A 1 94 ? -1.873 -3.441 -2.732 1.00 98.56 94 ALA A O 1
ATOM 674 N N . VAL A 1 95 ? -3.210 -1.828 -3.547 1.00 97.81 95 VAL A N 1
ATOM 675 C CA . VAL A 1 95 ? -3.340 -2.363 -4.905 1.00 97.81 95 VAL A CA 1
ATOM 676 C C . VAL A 1 95 ? -2.981 -1.266 -5.897 1.00 97.81 95 VAL A C 1
ATOM 678 O O . VAL A 1 95 ? -3.642 -0.232 -5.927 1.00 97.81 95 VAL A O 1
ATOM 681 N N . HIS A 1 96 ? -1.968 -1.503 -6.729 1.00 97.25 96 HIS A N 1
ATOM 682 C CA . HIS A 1 96 ? -1.621 -0.632 -7.848 1.00 97.25 96 HIS A CA 1
ATOM 683 C C . HIS A 1 96 ? -2.305 -1.137 -9.121 1.00 97.25 96 HIS A C 1
ATOM 685 O O . HIS A 1 96 ? -2.050 -2.260 -9.578 1.00 97.25 96 HIS A O 1
ATOM 691 N N . LYS A 1 97 ? -3.193 -0.312 -9.674 1.00 95.44 97 LYS A N 1
ATOM 692 C CA . LYS A 1 97 ? -3.907 -0.554 -10.928 1.00 95.44 97 LYS A CA 1
ATOM 693 C C . LYS A 1 97 ? -3.488 0.465 -11.975 1.00 95.44 97 LYS A C 1
ATOM 695 O O . LYS A 1 97 ? -3.398 1.645 -11.663 1.00 95.44 97 LYS A O 1
ATOM 700 N N . LEU A 1 98 ? -3.306 0.019 -13.213 1.00 93.31 98 LEU A N 1
ATOM 701 C CA . LEU A 1 98 ? -3.153 0.932 -14.345 1.00 93.31 98 LEU A CA 1
ATOM 702 C C . LEU A 1 98 ? -4.463 1.691 -14.594 1.00 93.31 98 LEU A C 1
ATOM 704 O O . LEU A 1 98 ? -5.548 1.126 -14.422 1.00 93.31 98 LEU A O 1
ATOM 708 N N . ALA A 1 99 ? -4.348 2.951 -15.019 1.00 79.94 99 ALA A N 1
ATOM 709 C CA . ALA A 1 99 ? -5.477 3.699 -15.559 1.00 79.94 99 ALA A CA 1
ATOM 710 C C . ALA A 1 99 ? -6.019 2.970 -16.805 1.00 79.94 99 ALA A C 1
ATOM 712 O O . ALA A 1 99 ? -5.242 2.402 -17.578 1.00 79.94 99 ALA A O 1
ATOM 713 N N . SER A 1 100 ? -7.347 2.913 -16.942 1.00 64.25 100 SER A N 1
ATOM 714 C CA . SER A 1 100 ? -8.038 2.269 -18.074 1.00 64.25 100 SER A CA 1
ATOM 715 C C . SER A 1 100 ? -8.273 3.239 -19.220 1.00 64.25 100 SER A C 1
ATOM 717 O O . SER A 1 100 ? -8.532 4.425 -18.922 1.00 64.25 100 SER A O 1
#

Secondary structure (DSSP, 8-state):
--------------S-PPP---SSTTEEEEEEEETT--EEEEEET--GGGHHHHHHHHHHHGGG-S-TT--PEEEEEETTEEEEEEEETTEEEEEEE---

InterPro domains:
  IPR024135 Ragulator complex protein LAMTOR5 [PF16672] (21-97)
  IPR024135 Ragulator complex protein LAMTOR5 [PR02092] (10-34)
  IPR024135 Ragulator complex protein LAMTOR5 [PR02092] (36-57)
  IPR024135 Ragulator complex protein LAMTOR5 [PR02092] (61-80)
  IPR024135 Ragulator complex protein LAMTOR5 [PTHR13342] (21-100)

Sequence (100 aa):
MGPGERLRATRPSGPAEPPSRMKSPAVVGVLCTDSQGLNLGCRGTLSDEHAGVISVLAQQAAKLTSDPTDTPVVCLESDSGNIMIQKHDSITVAVHKLAS

Organism: Strigops habroptila (NCBI:txid2489341)

pLDDT: mean 85.6, std 19.77, range [39.19, 98.75]

Foldseek 3Di:
DDDDDDDPCPPPPDPPDDQPDDPDPQWQKKWKEFLCLQTPDMHGPDDSVCSNVLNVVQVVVCVVDPDNVDWDWDWDQDQQFIWTWTDDVGMIMITGGGDD